Protein AF-0000000078875879 (afdb_homodimer)

Nearest PDB structures (foldseek):
  3oja-assembly1_A  TM=4.633E-01  e=6.501E-01  Anopheles gambiae
  6u2u-assembly1_B  TM=8.564E-01  e=2.492E-02  Mus musculus
  3oja-assembly1_A  TM=4.634E-01  e=7.051E-01  Anopheles gambiae

Foldseek 3Di:
DVVVVVVVVVVVVVVVVVVVVVVVLVVLVVVFDDDDPPDDDDPVRSVVRSVVRVVVVVVVVVVVVVD/DVVVVVVVVVVVVVVVVVVVVVVVLVVLVVVFPDPDPPDDADPVRSVVRSVVRVVVVVVVVVVVVVD

Sequence (134 aa):
KKEHVSVLRRNERERNRVKLVSDGFAALRKHIPTTPVNKKLSKVETLRTAIEYIKHLQRILNDSNRVKKEHVSVLRRNERERNRVKLVSDGFAALRKHIPTTPVNKKLSKVETLRTAIEYIKHLQRILNDSNRV

pLDDT: mean 89.01, std 12.53, range [49.62, 98.19]

Secondary structure (DSSP, 8-state):
-HHHHHHHHHHHHHHHHHHHHHHHHHHHHTTS----TT-PPPHHHHHHHHHHHHHHHHHHHHHHHH-/-HHHHHHHHHHHHHHHHHHHHHHHHHHHHTTS----TT-PPPHHHHHHHHHHHHHHHHHHHHHHHH-

Solvent-accessible surface area (backbone atoms only — not comparable to full-atom values): 7690 Å² total; per-residue (Å²): 111,71,65,53,52,53,49,52,50,52,52,49,51,52,52,52,54,52,50,49,40,52,51,36,51,58,56,40,56,74,74,39,95,67,73,66,96,86,55,83,72,46,75,52,52,44,40,51,49,45,43,52,49,49,52,50,52,51,48,54,52,56,55,55,66,72,98,114,71,65,53,52,52,50,53,52,51,50,49,51,52,52,49,54,51,49,50,40,52,52,35,51,57,56,42,56,73,74,38,94,65,72,67,94,82,56,83,72,47,75,50,52,44,40,51,49,45,44,52,48,50,52,51,52,51,49,55,52,55,57,55,65,73,97

Organism: Nematostella vectensis (NCBI:txid45351)

Structure (mmCIF, N/CA/C/O backbone):
data_AF-0000000078875879-model_v1
#
loop_
_entity.id
_entity.type
_entity.pdbx_description
1 polymer 'BHLH domain-containing protein'
#
loop_
_atom_site.group_PDB
_atom_site.id
_atom_site.type_symbol
_atom_site.label_atom_id
_atom_site.label_alt_id
_atom_site.label_comp_id
_atom_site.label_asym_id
_atom_site.label_entity_id
_atom_site.label_seq_id
_atom_site.pdbx_PDB_ins_code
_atom_site.Cartn_x
_atom_site.Cartn_y
_atom_site.Cartn_z
_atom_site.occupancy
_atom_site.B_iso_or_equiv
_atom_site.auth_seq_id
_atom_site.auth_comp_id
_at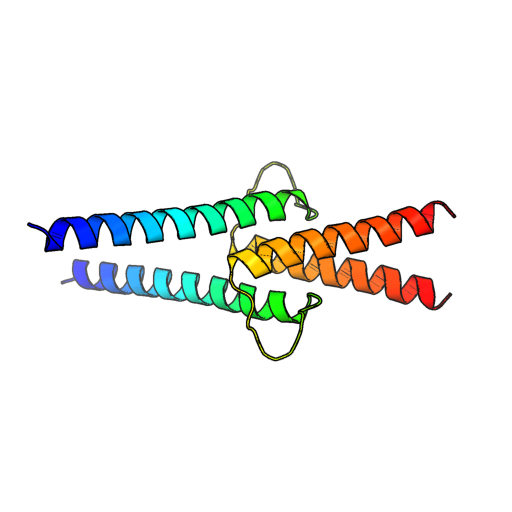om_site.auth_asym_id
_atom_site.auth_atom_id
_atom_site.pdbx_PDB_model_num
ATOM 1 N N . LYS A 1 1 ? 17.156 28.266 17.812 1 64.69 1 LYS A N 1
ATOM 2 C CA . LYS A 1 1 ? 17.562 27.953 16.453 1 64.69 1 LYS A CA 1
ATOM 3 C C . LYS A 1 1 ? 17.719 26.453 16.25 1 64.69 1 LYS A C 1
ATOM 5 O O . LYS A 1 1 ? 17.359 25.922 15.188 1 64.69 1 LYS A O 1
ATOM 10 N N . LYS A 1 2 ? 18.375 25.688 17.141 1 76.25 2 LYS A N 1
ATOM 11 C CA . LYS A 1 2 ? 18.625 24.25 17.094 1 76.25 2 LYS A CA 1
ATOM 12 C C . LYS A 1 2 ? 17.312 23.469 17 1 76.25 2 LYS A C 1
ATOM 14 O O . LYS A 1 2 ? 17.234 22.469 16.281 1 76.25 2 LYS A O 1
ATOM 19 N N . GLU A 1 3 ? 16.312 24.125 17.531 1 79.25 3 GLU A N 1
ATOM 20 C CA . GLU A 1 3 ? 15.023 23.438 17.562 1 79.25 3 GLU A CA 1
ATOM 21 C C . GLU A 1 3 ? 14.383 23.375 16.188 1 79.25 3 GLU A C 1
ATOM 23 O O . GLU A 1 3 ? 13.805 22.359 15.797 1 79.25 3 GLU A O 1
ATOM 28 N N . HIS A 1 4 ? 14.797 24.391 15.578 1 84.69 4 HIS A N 1
ATOM 29 C CA . HIS A 1 4 ? 14.211 24.516 14.242 1 84.69 4 HIS A CA 1
ATOM 30 C C . HIS A 1 4 ? 14.836 23.516 13.273 1 84.69 4 HIS A C 1
ATOM 32 O O . HIS A 1 4 ? 14.133 22.875 12.492 1 84.69 4 HIS A O 1
ATOM 38 N N . VAL A 1 5 ? 16.047 23.359 13.445 1 89.56 5 VAL A N 1
ATOM 39 C CA . VAL A 1 5 ? 16.766 22.469 12.555 1 89.56 5 VAL A CA 1
ATOM 40 C C . VAL A 1 5 ? 16.312 21.031 12.789 1 89.56 5 VAL A C 1
ATOM 42 O O . VAL A 1 5 ? 16.172 20.25 11.836 1 89.56 5 VAL A O 1
ATOM 45 N N . SER A 1 6 ? 16.094 20.766 13.969 1 92.12 6 SER A N 1
ATOM 46 C CA . SER A 1 6 ? 15.641 19.422 14.32 1 92.12 6 SER A CA 1
ATOM 47 C C . SER A 1 6 ? 14.273 19.109 13.711 1 92.12 6 SER A C 1
ATOM 49 O O . SER A 1 6 ? 14.055 18.016 13.188 1 92.12 6 SER A O 1
ATOM 51 N N . VAL A 1 7 ? 13.453 20.156 13.734 1 96.12 7 VAL A N 1
ATOM 52 C CA . VAL A 1 7 ? 12.117 20.016 13.18 1 96.12 7 VAL A CA 1
ATOM 53 C C . VAL A 1 7 ? 12.203 19.828 11.664 1 96.12 7 VAL A C 1
ATOM 55 O O . VAL A 1 7 ? 11.523 18.984 11.094 1 96.12 7 VAL A O 1
ATOM 58 N N . LEU A 1 8 ? 13 20.578 10.992 1 94.56 8 LEU A N 1
ATOM 59 C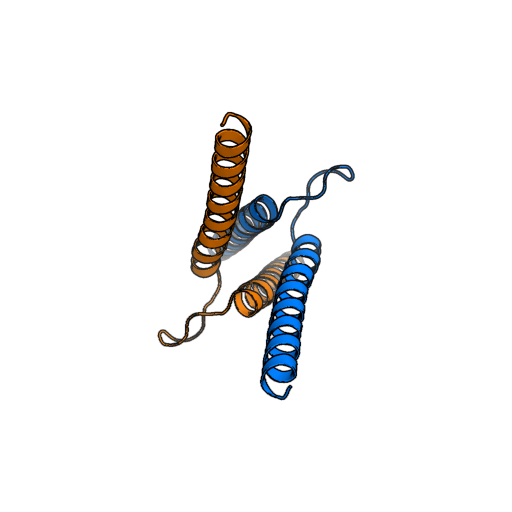 CA . LEU A 1 8 ? 13.188 20.5 9.547 1 94.56 8 LEU A CA 1
ATOM 60 C C . LEU A 1 8 ? 13.695 19.125 9.141 1 94.56 8 LEU A C 1
ATOM 62 O O . LEU A 1 8 ? 13.258 18.562 8.133 1 94.56 8 LEU A O 1
ATOM 66 N N . ARG A 1 9 ? 14.594 18.688 9.906 1 96.31 9 ARG A N 1
ATOM 67 C CA . ARG A 1 9 ? 15.156 17.375 9.617 1 96.31 9 ARG A CA 1
ATOM 68 C C . ARG A 1 9 ? 14.109 16.281 9.789 1 96.31 9 ARG A C 1
ATOM 70 O O . ARG A 1 9 ? 14.055 15.328 9 1 96.31 9 ARG A O 1
ATOM 77 N N . ARG A 1 10 ? 13.336 16.344 10.859 1 97.12 10 ARG A N 1
ATOM 78 C CA . ARG A 1 10 ? 12.266 15.375 11.102 1 97.12 10 ARG A CA 1
ATOM 79 C C . ARG A 1 10 ? 11.25 15.398 9.961 1 97.12 10 ARG A C 1
ATOM 81 O O . ARG A 1 10 ? 10.836 14.344 9.477 1 97.12 10 ARG A O 1
ATOM 88 N N . ASN A 1 11 ? 10.922 16.547 9.586 1 96.56 11 ASN A N 1
ATOM 89 C CA . ASN A 1 11 ? 9.969 16.703 8.492 1 96.56 11 ASN A CA 1
ATOM 90 C C . ASN A 1 11 ? 10.508 16.125 7.191 1 96.56 11 ASN A C 1
ATOM 92 O O . ASN A 1 11 ? 9.758 15.508 6.426 1 96.56 11 ASN A O 1
ATOM 96 N N . GLU A 1 12 ? 11.719 16.391 6.965 1 97.31 12 GLU A N 1
ATOM 97 C CA . GLU A 1 12 ? 12.359 15.844 5.773 1 97.31 12 GLU A CA 1
ATOM 98 C C . GLU A 1 12 ? 12.359 14.32 5.801 1 97.31 12 GLU A C 1
ATOM 100 O O . GLU A 1 12 ? 12.102 13.672 4.781 1 97.31 12 GLU A O 1
ATOM 105 N N . ARG A 1 13 ? 12.648 13.734 6.938 1 97.19 13 ARG A N 1
ATOM 106 C CA . ARG A 1 13 ? 12.617 12.281 7.086 1 97.19 13 ARG A CA 1
ATOM 107 C C . ARG A 1 13 ? 11.234 11.727 6.789 1 97.19 13 ARG A C 1
ATOM 109 O O . ARG A 1 13 ? 11.102 10.711 6.105 1 97.19 13 ARG A O 1
ATOM 116 N N . GLU A 1 14 ? 10.242 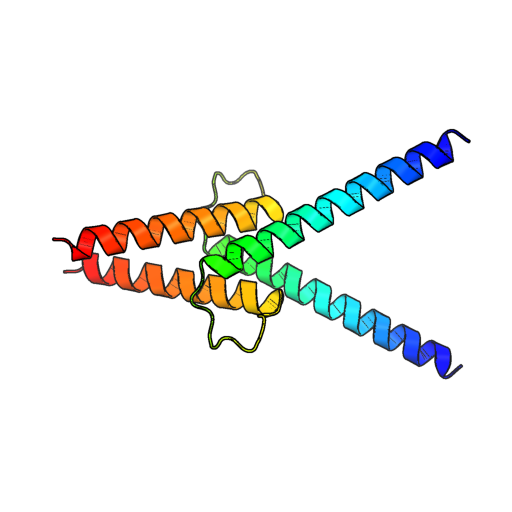12.422 7.305 1 96.75 14 GLU A N 1
ATOM 117 C CA . GLU A 1 14 ? 8.867 11.984 7.074 1 96.75 14 GLU A CA 1
ATOM 118 C C . GLU A 1 14 ? 8.5 12.094 5.598 1 96.75 14 GLU A C 1
ATOM 120 O O . GLU A 1 14 ? 7.828 11.211 5.051 1 96.75 14 GLU A O 1
ATOM 125 N N . ARG A 1 15 ? 8.992 13.133 5.02 1 97.44 15 ARG A N 1
ATOM 126 C CA . ARG A 1 15 ? 8.734 13.312 3.592 1 97.44 15 ARG A CA 1
ATOM 127 C C . ARG A 1 15 ? 9.375 12.195 2.779 1 97.44 15 ARG A C 1
ATOM 129 O O . ARG A 1 15 ? 8.781 11.688 1.826 1 97.44 15 ARG A O 1
ATOM 136 N N . ASN A 1 16 ? 10.555 11.844 3.154 1 97.56 16 ASN A N 1
ATOM 137 C CA . ASN A 1 16 ? 11.25 10.75 2.488 1 97.56 16 ASN A CA 1
ATOM 138 C C . ASN A 1 16 ? 10.531 9.422 2.705 1 97.56 16 ASN A C 1
ATOM 140 O O . ASN A 1 16 ? 10.453 8.594 1.793 1 97.56 16 ASN A O 1
ATOM 144 N N . ARG A 1 17 ? 10.07 9.117 3.85 1 97.62 17 ARG A N 1
ATOM 145 C CA . ARG A 1 17 ? 9.359 7.887 4.164 1 97.62 17 ARG A CA 1
ATOM 146 C C . ARG A 1 17 ? 8.086 7.762 3.334 1 97.62 17 ARG A C 1
ATOM 148 O O . ARG A 1 17 ? 7.777 6.688 2.816 1 97.62 17 ARG A O 1
ATOM 155 N N . VAL A 1 18 ? 7.43 8.891 3.191 1 97.31 18 VAL A N 1
ATOM 156 C CA . VAL A 1 18 ? 6.199 8.898 2.412 1 97.31 18 VAL A CA 1
ATOM 157 C C . VAL A 1 18 ? 6.512 8.609 0.946 1 97.31 18 VAL A C 1
ATOM 159 O O . VAL A 1 18 ? 5.773 7.883 0.279 1 97.31 18 VAL A O 1
ATOM 162 N N . LYS A 1 19 ? 7.555 9.234 0.459 1 98.06 19 LYS A N 1
ATOM 163 C CA . LYS A 1 19 ? 7.988 8.992 -0.914 1 98.06 19 LYS A CA 1
ATOM 164 C C . LYS A 1 19 ? 8.305 7.52 -1.143 1 98.06 19 LYS A C 1
ATOM 166 O O . LYS A 1 19 ? 7.988 6.969 -2.199 1 98.06 19 LYS A O 1
ATOM 171 N N . LEU A 1 20 ? 8.922 6.898 -0.183 1 98.12 20 LEU A N 1
ATOM 172 C CA . LEU A 1 20 ? 9.266 5.484 -0.286 1 98.12 20 LEU A CA 1
ATOM 173 C C . LEU A 1 20 ? 8.008 4.629 -0.423 1 98.12 20 LEU A C 1
ATOM 175 O O . LEU A 1 20 ? 7.98 3.688 -1.219 1 98.12 20 LEU A O 1
ATOM 179 N N . VAL A 1 21 ? 7.02 4.926 0.311 1 98 21 VAL A N 1
ATOM 180 C CA . VAL A 1 21 ? 5.754 4.203 0.229 1 98 21 VAL A CA 1
ATOM 181 C C . VAL A 1 21 ? 5.129 4.418 -1.146 1 98 21 VAL A C 1
ATOM 183 O O . VAL A 1 21 ? 4.629 3.473 -1.761 1 98 21 VAL A O 1
ATOM 186 N N . SER A 1 22 ? 5.164 5.672 -1.556 1 97.31 22 SER A N 1
ATOM 187 C CA . SER A 1 22 ? 4.641 5.996 -2.879 1 97.31 22 SER A CA 1
ATOM 188 C C . SER A 1 22 ? 5.355 5.203 -3.967 1 97.31 22 SER A C 1
ATOM 190 O O . SER A 1 22 ? 4.719 4.703 -4.895 1 97.31 22 SER A O 1
ATOM 192 N N . ASP A 1 23 ? 6.637 5.16 -3.881 1 97.94 23 ASP A N 1
ATOM 193 C CA . ASP A 1 23 ? 7.422 4.379 -4.832 1 97.94 23 ASP A CA 1
ATOM 194 C C . ASP A 1 23 ? 7.043 2.902 -4.773 1 97.94 23 ASP A C 1
ATOM 196 O O . ASP A 1 23 ? 7.051 2.211 -5.793 1 97.94 23 ASP A O 1
ATOM 200 N N . GLY A 1 24 ? 6.777 2.455 -3.562 1 97.88 24 GLY A N 1
ATOM 201 C CA . GLY A 1 24 ? 6.336 1.079 -3.395 1 97.88 24 GLY A CA 1
ATOM 202 C C . GLY A 1 24 ? 5.027 0.782 -4.105 1 97.88 24 GLY A C 1
ATOM 203 O O . GLY A 1 24 ? 4.887 -0.263 -4.746 1 97.88 24 GLY A O 1
ATOM 204 N N . PHE A 1 25 ? 4.125 1.655 -4.074 1 97.06 25 PHE A N 1
ATOM 205 C CA . PHE A 1 25 ? 2.863 1.5 -4.789 1 97.06 25 PHE A CA 1
ATOM 206 C C . PHE A 1 25 ? 3.096 1.458 -6.293 1 97.06 25 PHE A C 1
ATOM 208 O O . PHE A 1 25 ? 2.488 0.651 -7 1 97.06 25 PHE A O 1
ATOM 215 N N . ALA A 1 26 ? 3.918 2.41 -6.75 1 95.44 26 ALA A N 1
ATOM 216 C CA . ALA A 1 26 ? 4.219 2.449 -8.18 1 95.44 26 ALA A CA 1
ATOM 217 C C . ALA A 1 26 ? 4.828 1.13 -8.648 1 95.44 26 ALA A C 1
ATOM 219 O O . ALA A 1 26 ? 4.484 0.628 -9.719 1 95.44 26 ALA A O 1
ATOM 220 N N . ALA A 1 27 ? 5.723 0.624 -7.875 1 96.38 27 ALA A N 1
ATOM 221 C CA . ALA A 1 27 ? 6.355 -0.65 -8.211 1 96.38 27 ALA A CA 1
ATOM 222 C C . ALA A 1 27 ? 5.336 -1.787 -8.195 1 96.38 27 ALA A C 1
ATOM 224 O O . ALA A 1 27 ? 5.332 -2.637 -9.086 1 96.38 27 ALA A O 1
ATOM 225 N N . LEU A 1 28 ? 4.5 -1.809 -7.215 1 96.19 28 L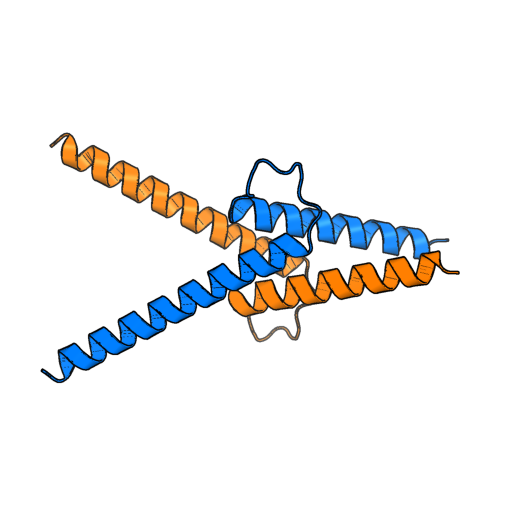EU A N 1
ATOM 226 C CA . LEU A 1 28 ? 3.494 -2.855 -7.086 1 96.19 28 LEU A CA 1
ATOM 227 C C . LEU A 1 28 ? 2.549 -2.852 -8.281 1 96.19 28 LEU A C 1
ATOM 229 O O . LEU A 1 28 ? 2.178 -3.912 -8.789 1 96.19 28 LEU A O 1
ATOM 233 N N . ARG A 1 29 ? 2.203 -1.675 -8.719 1 94.62 29 ARG A N 1
ATOM 234 C CA . ARG A 1 29 ? 1.276 -1.534 -9.836 1 94.62 29 ARG A CA 1
ATOM 235 C C . ARG A 1 29 ? 1.852 -2.154 -11.102 1 94.62 29 ARG A C 1
ATOM 237 O O . ARG A 1 29 ? 1.104 -2.561 -12 1 94.62 29 ARG A O 1
ATOM 244 N N . LYS A 1 30 ? 3.088 -2.287 -11.188 1 93.38 30 LYS A N 1
ATOM 245 C CA . LYS A 1 30 ? 3.732 -2.869 -12.367 1 93.38 30 LYS A CA 1
ATOM 246 C C . LYS A 1 30 ? 3.613 -4.391 -12.359 1 93.38 30 LYS A C 1
ATOM 248 O O . LYS A 1 30 ? 3.834 -5.039 -13.383 1 93.38 30 LYS A O 1
ATOM 253 N N . HIS A 1 31 ? 3.227 -4.938 -11.258 1 94.12 31 HIS A N 1
ATOM 254 C CA . HIS A 1 31 ? 3.236 -6.391 -11.133 1 94.12 31 HIS A CA 1
ATOM 255 C C . HIS A 1 31 ? 1.819 -6.945 -11.039 1 94.12 31 HIS A C 1
ATOM 257 O O . HIS A 1 31 ? 1.632 -8.156 -10.867 1 94.12 31 HIS A O 1
ATOM 263 N N . ILE A 1 32 ? 0.859 -6.16 -11.031 1 92.81 32 ILE A N 1
ATOM 264 C CA . ILE A 1 32 ? -0.515 -6.648 -10.984 1 92.81 32 ILE A CA 1
ATOM 265 C C . ILE A 1 32 ? -1.217 -6.348 -12.305 1 92.81 32 ILE A C 1
ATOM 267 O O . ILE A 1 32 ? -0.886 -5.371 -12.984 1 92.81 32 ILE A O 1
ATOM 271 N N . PRO A 1 33 ? -2.213 -7.414 -12.547 1 83.56 33 PRO A N 1
ATOM 272 C CA . PRO A 1 33 ? -2.91 -7.188 -13.812 1 83.56 33 PRO A CA 1
ATOM 273 C C . PRO A 1 33 ? -3.799 -5.945 -13.789 1 83.56 33 PRO A C 1
ATOM 275 O O . PRO A 1 33 ? -4.551 -5.742 -12.828 1 83.56 33 PRO A O 1
ATOM 278 N N . THR A 1 34 ? -3.244 -4.891 -14.273 1 72 34 THR A N 1
ATOM 279 C CA . THR A 1 34 ? -4.023 -3.658 -14.234 1 72 34 THR A CA 1
ATOM 280 C C . THR A 1 34 ? -4.832 -3.488 -15.516 1 72 34 THR A C 1
ATOM 282 O O . THR A 1 34 ? -4.43 -3.965 -16.578 1 72 34 THR A O 1
ATOM 285 N N . THR A 1 35 ? -6.176 -3.207 -15.125 1 59.12 35 THR A N 1
ATOM 286 C CA . THR A 1 35 ? -7.109 -3 -16.219 1 59.12 35 THR A CA 1
ATOM 287 C C . THR A 1 35 ? -6.574 -1.95 -17.203 1 59.12 35 THR A C 1
ATOM 289 O O . THR A 1 35 ? -5.711 -1.148 -16.828 1 59.12 35 THR A O 1
ATOM 292 N N . PRO A 1 36 ? -7.359 -1.529 -18.125 1 57.16 36 PRO A N 1
ATOM 293 C CA . PRO A 1 36 ? -7.133 -0.689 -19.297 1 57.16 36 PRO A CA 1
ATOM 294 C C . PRO A 1 36 ? -6.398 0.609 -18.969 1 57.16 36 PRO A C 1
ATOM 296 O O . PRO A 1 36 ? -6.457 1.081 -17.828 1 57.16 36 PRO A O 1
ATOM 299 N N . VAL A 1 37 ? -5.57 1.06 -19.922 1 56.34 37 VAL A N 1
ATOM 300 C CA . VAL A 1 37 ? -4.629 2.137 -20.203 1 56.34 37 VAL A CA 1
ATOM 301 C C . VAL A 1 37 ? -5.07 3.412 -19.5 1 56.34 37 VAL A C 1
ATOM 303 O O . VAL A 1 37 ? -4.238 4.184 -19.016 1 56.34 37 VAL A O 1
ATOM 306 N N . ASN A 1 38 ? -6.434 3.529 -19.219 1 56.12 38 ASN A N 1
ATOM 307 C CA . ASN A 1 38 ? -6.816 4.926 -19.031 1 56.12 38 ASN A CA 1
ATOM 308 C C . ASN A 1 38 ? -7.059 5.254 -17.562 1 56.12 38 ASN A C 1
ATOM 310 O O . ASN A 1 38 ? -7.379 6.395 -17.219 1 56.12 38 ASN A O 1
ATOM 314 N N . LYS A 1 39 ? -6.855 4.254 -16.703 1 72.88 39 LYS A N 1
ATOM 315 C CA . LYS A 1 39 ? -7.168 4.691 -15.352 1 72.88 39 LYS A CA 1
ATOM 316 C C . LYS A 1 39 ? -6.172 4.125 -14.344 1 72.88 39 LYS A C 1
ATOM 318 O O . LYS A 1 39 ? -5.957 2.912 -14.289 1 72.88 39 LYS A O 1
ATOM 323 N N . LYS A 1 40 ? -5.41 5.129 -13.812 1 83.25 40 LYS A N 1
ATOM 324 C CA . LYS A 1 40 ? -4.477 4.77 -12.75 1 83.25 40 LYS A CA 1
ATOM 325 C C . LYS A 1 40 ? -5.215 4.246 -11.523 1 83.25 40 LYS A C 1
ATOM 327 O O . LYS A 1 40 ? -6.23 4.816 -11.109 1 83.25 40 LYS A O 1
ATOM 332 N N . LEU A 1 41 ? -4.766 3.145 -11.07 1 90.31 41 LEU A N 1
ATOM 333 C CA . LEU A 1 41 ? -5.363 2.605 -9.852 1 90.31 41 LEU A CA 1
ATOM 334 C C . LEU A 1 41 ? -5.047 3.492 -8.656 1 90.31 41 LEU A C 1
ATOM 336 O O . LEU A 1 41 ? -3.928 3.994 -8.523 1 90.31 41 LEU A O 1
ATOM 340 N N . SER A 1 42 ? -6.039 3.615 -7.859 1 93.69 42 SER A N 1
ATOM 341 C CA . SER A 1 42 ? -5.781 4.277 -6.586 1 93.69 42 SER A CA 1
ATOM 342 C C . SER A 1 42 ? -4.973 3.383 -5.648 1 93.69 42 SER A C 1
ATOM 344 O O . SER A 1 42 ? -4.754 2.205 -5.945 1 93.69 42 SER A O 1
ATOM 346 N N . LYS A 1 43 ? -4.539 4.07 -4.543 1 96.25 43 LYS A N 1
ATOM 347 C CA . LYS A 1 43 ? -3.758 3.311 -3.57 1 96.25 43 LYS A CA 1
ATOM 348 C C . LYS A 1 43 ? -4.582 2.168 -2.98 1 96.25 43 LYS A C 1
ATOM 350 O O . LYS A 1 43 ? -4.09 1.046 -2.846 1 96.25 43 LYS A O 1
ATOM 355 N N . VAL A 1 44 ? -5.781 2.459 -2.693 1 96.62 44 VAL A N 1
ATOM 356 C CA . VAL A 1 44 ? -6.664 1.439 -2.133 1 96.62 44 VAL A CA 1
ATOM 357 C C . VAL A 1 44 ? -6.914 0.346 -3.168 1 96.62 44 VAL A C 1
ATOM 359 O O . VAL A 1 44 ? -6.848 -0.844 -2.852 1 96.62 44 VAL A O 1
ATOM 362 N N . GLU A 1 45 ? -7.27 0.809 -4.355 1 94.5 45 GLU A N 1
ATOM 363 C CA . GLU A 1 45 ? -7.527 -0.153 -5.426 1 94.5 45 GLU A CA 1
ATOM 364 C C . GLU A 1 45 ? -6.301 -1.02 -5.695 1 94.5 45 GLU A C 1
ATOM 366 O O . GLU A 1 45 ? -6.426 -2.209 -5.996 1 94.5 45 GLU A O 1
ATOM 371 N N . THR A 1 46 ? -5.109 -0.396 -5.633 1 96.25 46 THR A N 1
ATOM 372 C CA . THR A 1 46 ? -3.873 -1.139 -5.848 1 96.25 46 THR A CA 1
ATOM 373 C C . THR A 1 46 ? -3.732 -2.264 -4.828 1 96.25 46 THR A C 1
ATOM 375 O O . THR A 1 46 ? -3.424 -3.4 -5.188 1 96.25 46 THR A O 1
ATOM 378 N N . LEU A 1 47 ? -4 -1.96 -3.645 1 97.44 47 LEU A N 1
ATOM 379 C CA . LEU A 1 47 ? -3.896 -2.947 -2.574 1 97.44 47 LEU A CA 1
ATOM 380 C C . LEU A 1 47 ? -4.926 -4.059 -2.758 1 97.44 47 LEU A C 1
ATOM 382 O O . LEU A 1 47 ? -4.602 -5.238 -2.619 1 97.44 47 LEU A O 1
ATOM 386 N N . ARG A 1 48 ? -6.117 -3.633 -3.062 1 96.06 48 ARG A N 1
ATOM 387 C CA . ARG A 1 48 ? -7.188 -4.602 -3.279 1 96.06 48 ARG A CA 1
ATOM 388 C C . ARG A 1 48 ? -6.871 -5.516 -4.457 1 96.06 48 ARG A C 1
ATOM 390 O O . ARG A 1 48 ? -7.039 -6.734 -4.371 1 96.06 48 ARG A O 1
ATOM 397 N N . THR A 1 49 ? -6.426 -4.883 -5.531 1 95.25 49 THR A N 1
ATOM 398 C CA . THR A 1 49 ? -6.09 -5.652 -6.723 1 95.25 49 THR A CA 1
ATOM 399 C C . THR A 1 49 ? -4.945 -6.621 -6.438 1 95.25 49 THR A C 1
ATOM 401 O O . THR A 1 49 ? -4.949 -7.758 -6.914 1 95.25 49 THR A O 1
ATOM 404 N N . ALA A 1 50 ? -3.975 -6.141 -5.691 1 97.19 50 ALA A N 1
ATOM 405 C CA . ALA A 1 50 ? -2.85 -7 -5.332 1 97.19 50 ALA A CA 1
ATOM 406 C C . ALA A 1 50 ? -3.322 -8.227 -4.555 1 97.19 50 ALA A C 1
ATOM 408 O O . ALA A 1 50 ? -2.885 -9.344 -4.828 1 97.19 50 ALA A O 1
ATOM 409 N N . ILE A 1 51 ? -4.18 -7.977 -3.631 1 97.44 51 ILE A N 1
ATOM 410 C CA . ILE A 1 51 ? -4.699 -9.062 -2.807 1 97.44 51 ILE A CA 1
ATOM 411 C C . ILE A 1 51 ? -5.441 -10.07 -3.684 1 97.44 51 ILE A C 1
ATOM 413 O O . ILE A 1 51 ? -5.219 -11.273 -3.578 1 97.44 51 ILE A O 1
ATOM 417 N N . GLU A 1 52 ? -6.262 -9.547 -4.527 1 96.75 52 GLU A N 1
ATOM 418 C CA . GLU A 1 52 ? -7.031 -10.414 -5.418 1 96.75 52 GLU A CA 1
ATOM 419 C C . GLU A 1 52 ? -6.113 -11.195 -6.348 1 96.75 52 GLU A C 1
ATOM 421 O O . GLU A 1 52 ? -6.352 -12.375 -6.613 1 96.75 52 GLU A O 1
ATOM 426 N N . TYR A 1 53 ? -5.188 -10.508 -6.809 1 96.69 53 TYR A N 1
ATOM 427 C CA . TYR A 1 53 ? -4.238 -11.141 -7.715 1 96.69 53 TYR A CA 1
ATOM 428 C C . TYR A 1 53 ? -3.469 -12.25 -7.012 1 96.69 53 TYR A C 1
ATOM 430 O O . TYR A 1 53 ? -3.281 -13.336 -7.57 1 96.69 53 TYR A O 1
ATOM 438 N N . ILE A 1 54 ? -3.014 -12 -5.832 1 96.69 54 ILE A N 1
ATOM 439 C CA . ILE A 1 54 ? -2.289 -12.992 -5.047 1 96.69 54 ILE A CA 1
ATOM 440 C C . ILE A 1 54 ? -3.18 -14.203 -4.797 1 96.69 54 ILE A C 1
ATOM 442 O O . ILE A 1 54 ? -2.746 -15.344 -4.965 1 96.69 54 ILE A O 1
ATOM 446 N N . LYS A 1 55 ? -4.43 -13.945 -4.406 1 96.12 55 LYS A N 1
ATOM 447 C CA . LYS A 1 55 ? -5.379 -15.031 -4.18 1 96.12 55 LYS A CA 1
ATOM 448 C C . LYS A 1 55 ? -5.559 -15.875 -5.438 1 96.12 55 LYS A C 1
ATOM 450 O O . LYS A 1 55 ? -5.633 -17.109 -5.363 1 96.12 55 LYS A O 1
ATOM 455 N N . HIS A 1 56 ? -5.633 -15.172 -6.52 1 94.88 56 HIS A N 1
ATOM 456 C CA . HIS A 1 56 ? -5.797 -15.844 -7.801 1 94.88 56 HIS A CA 1
ATOM 457 C C . HIS A 1 56 ? -4.605 -16.75 -8.109 1 94.88 56 HIS A C 1
ATOM 459 O O . HIS A 1 56 ? -4.777 -17.906 -8.492 1 94.88 56 HIS A O 1
ATOM 465 N N . LEU A 1 57 ? -3.418 -16.172 -7.938 1 93.81 57 LEU A N 1
ATOM 466 C CA . LEU A 1 57 ? -2.207 -16.938 -8.203 1 93.81 57 LEU A CA 1
ATOM 467 C C . LEU A 1 57 ? -2.125 -18.156 -7.293 1 93.81 57 LEU A C 1
ATOM 469 O O . LEU A 1 57 ? -1.732 -19.25 -7.73 1 93.81 57 LEU A O 1
ATOM 473 N N . GLN A 1 58 ? -2.484 -17.984 -6.004 1 93.25 58 GLN A N 1
ATOM 474 C CA . GLN A 1 58 ? -2.475 -19.078 -5.039 1 93.25 58 GLN A CA 1
ATOM 475 C C . GLN A 1 58 ? -3.463 -20.172 -5.434 1 93.25 58 GLN A C 1
ATOM 477 O O . GLN A 1 58 ? -3.168 -21.359 -5.297 1 93.25 58 GLN A O 1
ATOM 482 N N . ARG A 1 59 ? -4.574 -19.797 -5.945 1 93.81 59 ARG A N 1
ATOM 483 C CA . ARG A 1 59 ? -5.602 -20.75 -6.359 1 93.81 59 ARG A CA 1
ATOM 484 C C . ARG A 1 59 ? -5.121 -21.594 -7.531 1 93.81 59 ARG A C 1
ATOM 486 O O . ARG A 1 59 ? -5.297 -22.812 -7.531 1 93.81 59 ARG A O 1
ATOM 493 N N . ILE A 1 60 ? -4.527 -20.984 -8.484 1 91 60 ILE A N 1
ATOM 494 C CA . ILE A 1 60 ? -4.02 -21.672 -9.656 1 91 60 ILE A CA 1
ATOM 495 C C . ILE A 1 60 ? -2.963 -22.688 -9.234 1 91 60 ILE A C 1
ATOM 497 O O . ILE A 1 60 ? -2.941 -23.828 -9.734 1 91 60 ILE A O 1
ATOM 501 N N . LEU A 1 61 ? -2.139 -22.328 -8.359 1 88.38 61 LEU A N 1
ATOM 502 C CA . LEU A 1 61 ? -1.051 -23.188 -7.914 1 88.38 61 LEU A CA 1
ATOM 503 C C . LEU A 1 61 ? -1.587 -24.359 -7.113 1 88.38 61 LEU A C 1
ATOM 505 O O . LEU A 1 61 ? -1.072 -25.484 -7.223 1 88.38 61 LEU A O 1
ATOM 509 N N . ASN A 1 62 ? -2.543 -24.109 -6.25 1 88.88 62 ASN A N 1
ATOM 510 C CA . ASN A 1 62 ? -3.125 -25.172 -5.438 1 88.88 62 ASN A CA 1
ATOM 511 C C . ASN A 1 62 ? -3.902 -26.172 -6.297 1 88.88 62 ASN A C 1
ATOM 513 O O . ASN A 1 62 ? -3.928 -27.359 -6 1 88.88 62 ASN A O 1
ATOM 517 N N . ASP A 1 63 ? -4.492 -25.672 -7.344 1 84.69 63 ASP A N 1
ATOM 518 C CA . ASP A 1 63 ? -5.219 -26.547 -8.266 1 84.69 63 ASP A CA 1
ATOM 519 C C . ASP A 1 63 ? -4.258 -27.391 -9.102 1 84.69 63 ASP A C 1
ATOM 521 O O . ASP A 1 63 ? -4.566 -28.531 -9.4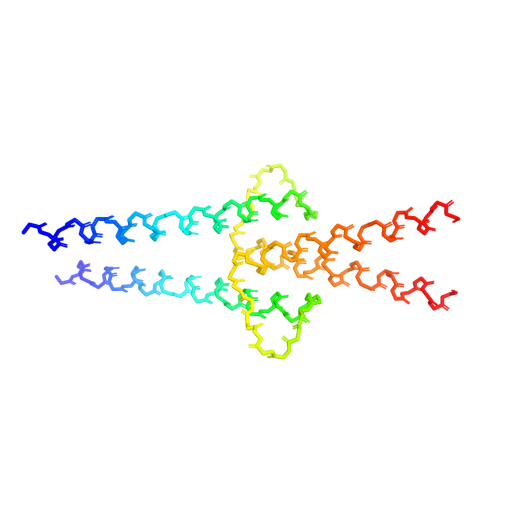53 1 84.69 63 ASP A O 1
ATOM 525 N N . SER A 1 64 ? -3.164 -26.844 -9.414 1 76.62 64 SER A N 1
ATOM 526 C CA . SER A 1 64 ? -2.168 -27.578 -10.195 1 76.62 64 SER A CA 1
ATOM 527 C C . SER A 1 64 ? -1.51 -28.672 -9.375 1 76.62 64 SER A C 1
ATOM 529 O O . SER A 1 64 ? -1.067 -29.688 -9.922 1 76.62 64 SER A O 1
ATOM 531 N N . ASN A 1 65 ? -1.4 -28.453 -8.148 1 68.62 65 ASN A N 1
ATOM 532 C CA . ASN A 1 65 ? -0.797 -29.469 -7.289 1 68.62 65 ASN A CA 1
ATOM 533 C C . ASN A 1 65 ? -1.76 -30.625 -7.02 1 68.62 65 ASN A C 1
ATOM 535 O O . ASN A 1 65 ? -1.34 -31.703 -6.602 1 68.62 65 ASN A O 1
ATOM 539 N N . ARG A 1 66 ? -2.939 -30.406 -7.141 1 70.06 66 ARG A N 1
ATOM 540 C CA . ARG A 1 66 ? -3.926 -31.453 -6.934 1 70.06 66 ARG A CA 1
ATOM 541 C C . ARG A 1 66 ? -3.977 -32.406 -8.133 1 70.06 66 ARG A C 1
ATOM 543 O O . ARG A 1 66 ? -4.391 -33.562 -8.008 1 70.06 66 ARG A O 1
ATOM 550 N N . VAL A 1 67 ? -3.43 -31.922 -9.188 1 50.41 67 VAL A N 1
ATOM 551 C CA . VAL A 1 67 ? -3.4 -32.906 -10.266 1 50.41 67 VAL A CA 1
ATOM 552 C C . VAL A 1 67 ? -2.061 -33.656 -10.25 1 50.41 67 VAL A C 1
ATOM 554 O O . VAL A 1 67 ? -1.014 -33.031 -10.023 1 50.41 67 VAL A O 1
ATOM 557 N N . LYS B 1 1 ? -18.906 30.5 9.719 1 64.12 1 LYS B N 1
ATOM 558 C CA . LYS B 1 1 ? -19.266 29.234 10.352 1 64.12 1 LYS B CA 1
ATOM 559 C C . LYS B 1 1 ? -19.312 28.109 9.336 1 64.12 1 LYS B C 1
ATOM 561 O O . LYS B 1 1 ? -18.906 26.984 9.625 1 64.12 1 LYS B O 1
ATOM 566 N N . LYS B 1 2 ? -19.969 28.25 8.156 1 76.12 2 LYS B N 1
ATOM 567 C CA . LYS B 1 2 ? -20.109 27.266 7.09 1 76.12 2 LYS B CA 1
ATOM 568 C C . LYS B 1 2 ? -18.75 26.781 6.602 1 76.12 2 LYS B C 1
ATOM 570 O O . LYS B 1 2 ? -18.594 25.594 6.301 1 76.12 2 LYS B O 1
ATOM 575 N N . GLU B 1 3 ? -17.812 27.688 6.801 1 78.38 3 GLU B N 1
ATOM 576 C CA . GLU B 1 3 ? -16.484 27.359 6.297 1 78.38 3 GLU B CA 1
ATOM 577 C C . GLU B 1 3 ? -15.805 26.312 7.168 1 78.38 3 GLU B C 1
ATOM 579 O O . GLU B 1 3 ? -15.156 25.406 6.656 1 78.38 3 GLU B O 1
ATOM 584 N N . HIS B 1 4 ? -16.281 26.484 8.312 1 85.06 4 HIS B N 1
ATOM 585 C CA . HIS B 1 4 ? -15.672 25.578 9.289 1 85.06 4 HIS B CA 1
ATOM 586 C C . HIS B 1 4 ? -16.203 24.156 9.133 1 85.06 4 HIS B C 1
ATOM 588 O O . HIS B 1 4 ? -15.422 23.203 9.172 1 85.06 4 HIS B O 1
ATOM 594 N N . VAL B 1 5 ? -17.391 24.094 8.867 1 89.5 5 VAL B N 1
ATOM 595 C CA . VAL B 1 5 ? -18.031 22.781 8.727 1 89.5 5 VAL B CA 1
ATOM 596 C C . VAL B 1 5 ? -17.484 22.078 7.488 1 89.5 5 VAL B C 1
ATOM 598 O O . VAL B 1 5 ? -17.266 20.859 7.512 1 89.5 5 VAL B O 1
ATOM 601 N N . SER B 1 6 ? -17.297 22.828 6.531 1 92.12 6 SER B N 1
ATOM 602 C CA . SER B 1 6 ? -16.766 22.266 5.293 1 92.12 6 SER B CA 1
ATOM 603 C C . SER B 1 6 ? -15.367 21.703 5.496 1 92.12 6 SER B C 1
ATOM 605 O O . SER B 1 6 ? -15.055 20.625 5.004 1 92.12 6 SER B O 1
ATOM 607 N N . VAL B 1 7 ? -14.617 22.453 6.312 1 96.12 7 VAL B N 1
ATOM 608 C CA . VAL B 1 7 ? -13.25 22.016 6.602 1 96.12 7 VAL B CA 1
ATOM 609 C C . VAL B 1 7 ? -13.281 20.734 7.434 1 96.12 7 VAL B C 1
ATOM 611 O O . VAL B 1 7 ? -12.531 19.797 7.168 1 96.12 7 VAL B O 1
ATOM 614 N N . LEU B 1 8 ? -14.109 20.641 8.398 1 94.62 8 LEU B N 1
ATOM 615 C CA . LEU B 1 8 ? -14.25 19.469 9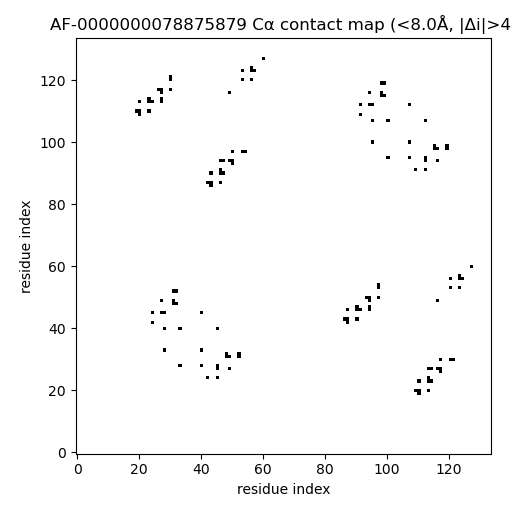.266 1 94.62 8 LEU B CA 1
ATOM 616 C C . LEU B 1 8 ? -14.648 18.25 8.453 1 94.62 8 LEU B C 1
ATOM 618 O O . LEU B 1 8 ? -14.148 17.141 8.688 1 94.62 8 LEU B O 1
ATOM 622 N N . ARG B 1 9 ? -15.547 18.469 7.613 1 96.38 9 ARG B N 1
ATOM 623 C CA . ARG B 1 9 ? -16.016 17.375 6.77 1 96.38 9 ARG B CA 1
ATOM 624 C C . ARG B 1 9 ? -14.891 16.875 5.855 1 96.38 9 ARG B C 1
ATOM 626 O O . ARG B 1 9 ? -14.75 15.68 5.641 1 96.38 9 ARG B O 1
ATOM 633 N N . ARG B 1 10 ? -14.164 17.797 5.242 1 97.12 10 ARG B N 1
ATOM 634 C CA . ARG B 1 10 ? -13.031 17.438 4.387 1 97.12 10 ARG B CA 1
ATOM 635 C C . ARG B 1 10 ? -11.984 16.641 5.164 1 97.12 10 ARG B C 1
ATOM 637 O O . ARG B 1 10 ? -11.484 15.633 4.68 1 97.12 10 ARG B O 1
ATOM 644 N N . ASN B 1 11 ? -11.719 17.125 6.293 1 96.62 11 ASN B N 1
ATOM 645 C CA . ASN B 1 11 ? -10.75 16.469 7.152 1 96.62 11 ASN B CA 1
ATOM 646 C C . ASN B 1 11 ? -11.203 15.055 7.52 1 96.62 11 ASN B C 1
ATOM 648 O O . ASN B 1 11 ? -10.391 14.133 7.574 1 96.62 11 ASN B O 1
ATOM 652 N N . GLU B 1 12 ? -12.43 14.969 7.84 1 97.31 12 GLU B N 1
ATOM 653 C CA . GLU B 1 12 ? -12.992 13.664 8.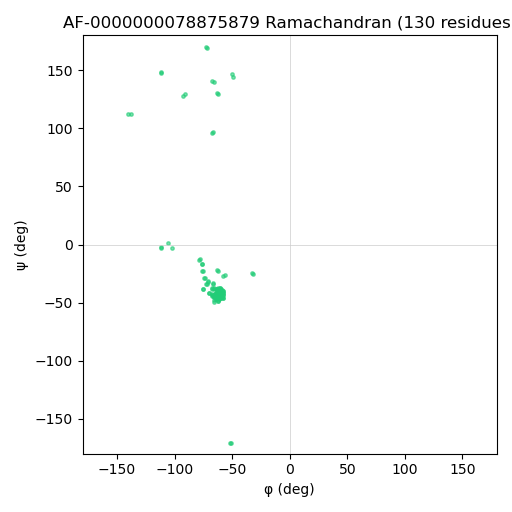164 1 97.31 12 GLU B CA 1
ATOM 654 C C . GLU B 1 12 ? -12.891 12.703 6.98 1 97.31 12 GLU B C 1
ATOM 656 O O . GLU B 1 12 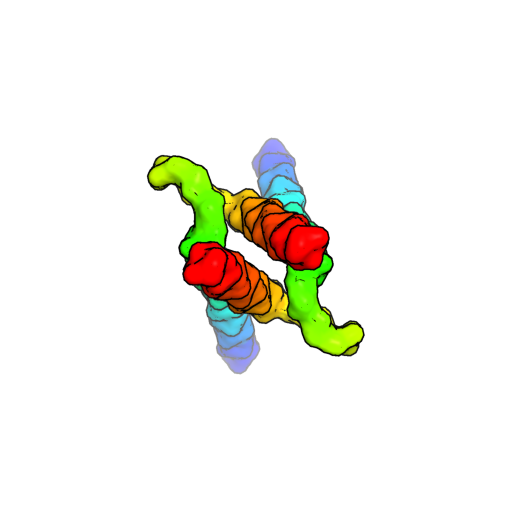? -12.562 11.531 7.152 1 97.31 12 GLU B O 1
ATOM 661 N N . ARG B 1 13 ? -13.18 13.18 5.793 1 97.25 13 ARG B N 1
ATOM 662 C CA . ARG B 1 13 ? -13.062 12.367 4.59 1 97.25 13 ARG B CA 1
ATOM 663 C C . ARG B 1 13 ? -11.633 11.883 4.395 1 97.25 13 ARG B C 1
ATOM 665 O O . ARG B 1 13 ? -11.406 10.719 4.062 1 97.25 13 ARG B O 1
ATOM 672 N N . GLU B 1 14 ? -10.711 12.789 4.629 1 96.69 14 GLU B N 1
ATOM 673 C CA . GLU B 1 14 ? -9.305 12.422 4.484 1 96.69 14 GLU B CA 1
ATOM 674 C C . GLU B 1 14 ? -8.891 11.391 5.531 1 96.69 14 GLU B C 1
ATOM 676 O O . GLU B 1 14 ? -8.141 10.461 5.23 1 96.69 14 GLU B O 1
ATOM 681 N N . ARG B 1 15 ? -9.438 11.578 6.684 1 97.44 15 ARG B N 1
ATOM 682 C CA . ARG B 1 15 ? -9.148 10.617 7.746 1 97.44 15 ARG B CA 1
ATOM 683 C C . ARG B 1 15 ? -9.68 9.234 7.387 1 97.44 15 ARG B C 1
ATOM 685 O O . ARG B 1 15 ? -9.016 8.219 7.633 1 97.44 15 ARG B O 1
ATOM 692 N N . ASN B 1 16 ? -10.852 9.219 6.84 1 97.5 16 ASN B N 1
ATOM 693 C CA . ASN B 1 16 ? -11.445 7.957 6.406 1 97.5 16 ASN B CA 1
ATOM 694 C C . ASN B 1 16 ? -10.648 7.324 5.27 1 97.5 16 ASN B C 1
ATOM 696 O O . ASN B 1 16 ? -10.484 6.105 5.227 1 97.5 16 ASN B O 1
ATOM 700 N N . ARG B 1 17 ? -10.203 8.031 4.32 1 97.69 17 ARG B N 1
ATOM 701 C CA . ARG B 1 17 ? -9.422 7.539 3.195 1 97.69 17 ARG B CA 1
ATOM 702 C C . ARG B 1 17 ? -8.117 6.91 3.672 1 97.69 17 ARG B C 1
ATOM 704 O O . ARG B 1 17 ? -7.719 5.848 3.189 1 97.69 17 ARG B O 1
ATOM 711 N N . VAL B 1 18 ? -7.543 7.578 4.672 1 97.38 18 VAL B N 1
ATOM 712 C CA . VAL B 1 18 ? -6.289 7.066 5.215 1 97.38 18 VAL B CA 1
ATOM 713 C C . VAL B 1 18 ? -6.535 5.738 5.926 1 97.38 18 VAL B C 1
ATOM 715 O O . VAL B 1 18 ? -5.727 4.812 5.816 1 97.38 18 VAL B O 1
ATOM 718 N N . LYS B 1 19 ? -7.598 5.695 6.672 1 98.06 19 LYS B N 1
ATOM 719 C CA . LYS B 1 19 ? -7.973 4.461 7.355 1 98.06 19 LYS B CA 1
ATOM 720 C C . LYS B 1 19 ? -8.18 3.322 6.363 1 98.06 19 LYS B C 1
ATOM 722 O O . LYS B 1 19 ? -7.793 2.182 6.633 1 98.06 19 LYS B O 1
ATOM 727 N N . LEU B 1 20 ? -8.789 3.619 5.25 1 98.19 20 LEU B N 1
ATOM 728 C CA . LEU B 1 20 ? -9.031 2.611 4.227 1 98.19 20 LEU B CA 1
ATOM 729 C C . LEU B 1 20 ? -7.719 2.049 3.695 1 98.19 20 LEU B C 1
ATOM 731 O O . LEU B 1 20 ? -7.598 0.839 3.484 1 98.19 20 LEU B O 1
ATOM 735 N N . VAL B 1 21 ? -6.777 2.865 3.482 1 98.06 21 VAL B N 1
ATOM 736 C CA . VAL B 1 21 ? -5.465 2.43 3.02 1 98.06 21 VAL B CA 1
ATOM 737 C C . VAL B 1 21 ? -4.805 1.557 4.086 1 98.06 21 VAL B C 1
ATOM 739 O O . VAL B 1 21 ? -4.223 0.517 3.771 1 98.06 21 VAL B O 1
ATOM 742 N N . SER B 1 22 ? -4.91 2.039 5.305 1 97.31 22 SER B N 1
ATOM 743 C CA . SER B 1 22 ? -4.367 1.271 6.422 1 97.31 22 SER B CA 1
ATOM 744 C C . SER B 1 22 ? -4.988 -0.118 6.492 1 97.31 22 SER B C 1
ATOM 746 O O . SER B 1 22 ? -4.289 -1.106 6.723 1 97.31 22 SER B O 1
ATOM 748 N N . ASP B 1 23 ? -6.262 -0.169 6.367 1 97.94 23 ASP B N 1
ATOM 749 C CA . ASP B 1 23 ? -6.957 -1.451 6.352 1 97.94 23 ASP B CA 1
ATOM 750 C C . ASP B 1 23 ? -6.484 -2.322 5.191 1 97.94 23 ASP B C 1
ATOM 752 O O . ASP B 1 23 ? -6.414 -3.547 5.316 1 97.94 23 ASP B O 1
ATOM 756 N N . GLY B 1 24 ? -6.238 -1.664 4.074 1 97.88 24 GLY B N 1
ATOM 757 C CA . GLY B 1 24 ? -5.711 -2.383 2.928 1 97.88 24 GLY B CA 1
ATOM 758 C C . GLY B 1 24 ? -4.363 -3.027 3.195 1 97.88 24 GLY B C 1
ATOM 759 O O . GLY B 1 24 ? -4.129 -4.176 2.809 1 97.88 24 GLY B O 1
ATOM 760 N N . PHE B 1 25 ? -3.525 -2.381 3.877 1 97.06 25 PHE B N 1
ATOM 761 C CA . PHE B 1 25 ? -2.234 -2.943 4.258 1 97.06 25 PHE B CA 1
ATOM 762 C C . PHE B 1 25 ? -2.416 -4.141 5.18 1 97.06 25 PHE B C 1
ATOM 764 O O . PHE B 1 25 ? -1.732 -5.156 5.031 1 97.06 25 PHE B O 1
ATOM 771 N N . ALA B 1 26 ? -3.283 -3.936 6.172 1 95.44 26 ALA B N 1
ATOM 772 C CA . ALA B 1 26 ? -3.541 -5.027 7.109 1 95.44 26 ALA B CA 1
ATOM 773 C C . ALA B 1 26 ? -4.043 -6.27 6.379 1 95.44 26 ALA B C 1
ATOM 775 O O . ALA B 1 26 ? -3.639 -7.391 6.691 1 95.44 26 ALA B O 1
ATOM 776 N N . ALA B 1 27 ? -4.918 -6.066 5.461 1 96.31 27 ALA B N 1
ATOM 777 C CA . ALA B 1 27 ? -5.453 -7.18 4.68 1 96.31 27 ALA B CA 1
ATOM 778 C C . ALA B 1 27 ? -4.363 -7.824 3.828 1 96.31 27 ALA B C 1
ATOM 780 O O . ALA B 1 27 ? -4.27 -9.055 3.752 1 96.31 27 ALA B O 1
ATOM 781 N N . LEU B 1 28 ? -3.564 -7.02 3.207 1 96.19 28 LEU B N 1
ATOM 782 C CA . LEU B 1 28 ? -2.496 -7.523 2.352 1 96.19 28 LEU B CA 1
ATOM 783 C C . LEU B 1 28 ? -1.515 -8.375 3.152 1 96.19 28 LEU B C 1
ATOM 785 O O . LEU B 1 28 ? -1.061 -9.422 2.678 1 96.19 28 LEU B O 1
ATOM 789 N N . ARG B 1 29 ? -1.248 -7.934 4.359 1 94.56 29 ARG B N 1
ATOM 790 C CA . ARG B 1 29 ? -0.297 -8.641 5.215 1 94.56 29 ARG B CA 1
ATOM 791 C C . ARG B 1 29 ? -0.789 -10.047 5.535 1 94.56 29 ARG B C 1
ATOM 793 O O . ARG B 1 29 ? 0.012 -10.938 5.824 1 94.56 29 ARG B O 1
ATOM 800 N N . LYS B 1 30 ? -2.01 -10.289 5.438 1 93.31 30 LYS B N 1
ATOM 801 C CA . LYS B 1 30 ? -2.574 -11.609 5.723 1 93.31 30 LYS B CA 1
ATOM 802 C C . LYS B 1 30 ? -2.35 -12.57 4.559 1 93.31 30 LYS B C 1
ATOM 804 O O . LYS B 1 30 ? -2.498 -13.781 4.711 1 93.31 30 LYS B O 1
ATOM 809 N N . HIS B 1 31 ? -1.962 -12.055 3.443 1 94.06 31 HIS B N 1
ATOM 810 C CA . HIS B 1 31 ? -1.874 -12.891 2.252 1 94.06 31 HIS B CA 1
ATOM 811 C C . HIS B 1 31 ? -0.426 -13.078 1.813 1 94.06 31 HIS B C 1
ATOM 813 O O . HIS B 1 31 ? -0.158 -13.711 0.79 1 94.06 31 HIS B O 1
ATOM 819 N N . ILE B 1 32 ? 0.462 -12.492 2.447 1 92.75 32 ILE B N 1
ATOM 820 C CA . ILE B 1 32 ? 1.863 -12.672 2.086 1 92.75 32 ILE B CA 1
ATOM 821 C C . ILE B 1 32 ? 2.584 -13.445 3.188 1 92.75 32 ILE B C 1
ATOM 823 O O . ILE B 1 32 ? 2.215 -13.359 4.359 1 92.75 32 ILE B O 1
ATOM 827 N N . PRO B 1 33 ? 3.641 -14.258 2.543 1 83.25 33 PRO B N 1
ATOM 828 C CA . PRO B 1 33 ? 4.355 -15.039 3.553 1 83.25 33 PRO B CA 1
ATOM 829 C C . PRO B 1 33 ? 5.16 -14.164 4.516 1 83.25 33 PRO B C 1
ATOM 831 O O . PRO B 1 33 ? 5.852 -13.242 4.082 1 83.25 33 PRO B O 1
ATOM 834 N N . THR B 1 34 ? 4.559 -13.922 5.609 1 71.75 34 THR B N 1
ATOM 835 C CA . THR B 1 34 ? 5.254 -13.062 6.559 1 71.75 34 THR B CA 1
ATOM 836 C C . THR B 1 34 ? 6.074 -13.891 7.539 1 71.75 34 THR B C 1
ATOM 838 O O . THR B 1 34 ? 5.719 -15.023 7.852 1 71.75 34 THR B O 1
ATOM 841 N N . THR B 1 35 ? 7.426 -13.352 7.516 1 58.72 35 THR B N 1
ATOM 842 C CA . THR B 1 35 ? 8.352 -14.008 8.43 1 58.72 35 THR B CA 1
ATOM 843 C C . THR B 1 35 ? 7.77 -14.07 9.836 1 58.72 35 THR B C 1
ATOM 845 O O . THR B 1 35 ? 6.855 -13.32 10.172 1 58.72 35 THR B O 1
ATOM 848 N N . PRO B 1 36 ? 8.523 -14.453 10.789 1 56.09 36 PRO B N 1
ATOM 849 C CA . PRO B 1 36 ? 8.258 -14.812 12.188 1 56.09 36 PRO B CA 1
ATOM 850 C C . PRO B 1 36 ? 7.418 -13.766 12.914 1 56.09 36 PRO B C 1
ATOM 852 O O . PRO B 1 36 ? 7.434 -12.586 12.539 1 56.09 36 PRO B O 1
ATOM 855 N N . VAL B 1 37 ? 6.562 -14.211 13.781 1 56.12 37 VAL B N 1
ATOM 856 C CA . VAL B 1 37 ? 5.539 -13.773 14.719 1 56.12 37 VAL B CA 1
ATOM 857 C C . VAL B 1 37 ? 5.918 -12.406 15.289 1 56.12 37 VAL B C 1
ATOM 859 O O . VAL B 1 37 ? 5.051 -11.562 15.531 1 56.12 37 VAL B O 1
ATOM 862 N N . ASN B 1 38 ? 7.211 -12.117 15.273 1 54.94 38 ASN B N 1
ATOM 863 C CA . ASN B 1 38 ? 7.52 -11.078 16.25 1 54.94 38 ASN B CA 1
ATOM 864 C C . ASN B 1 38 ? 7.711 -9.719 15.586 1 54.94 38 ASN B C 1
ATOM 866 O O . ASN B 1 38 ? 7.871 -8.703 16.266 1 54.94 38 ASN B O 1
ATOM 870 N N . LYS B 1 39 ? 7.625 -9.711 14.305 1 72.56 39 LYS B N 1
ATOM 871 C CA . LYS B 1 39 ? 7.867 -8.367 13.797 1 72.56 39 LYS B CA 1
ATOM 872 C C . LYS B 1 39 ? 6.887 -8.016 12.68 1 72.56 39 LYS B C 1
ATOM 874 O O . LYS B 1 39 ? 6.77 -8.758 11.695 1 72.56 39 LYS B O 1
ATOM 879 N N . LYS B 1 40 ? 6.023 -7.027 13.094 1 83.25 40 LYS B N 1
ATOM 880 C CA . LYS B 1 40 ? 5.082 -6.508 12.102 1 83.25 40 LYS B CA 1
ATOM 881 C C . LYS B 1 40 ? 5.82 -5.844 10.945 1 83.25 40 LYS B C 1
ATOM 883 O O . LYS B 1 40 ? 6.77 -5.09 11.148 1 83.25 40 LYS B O 1
ATOM 888 N N . LEU B 1 41 ? 5.461 -6.23 9.781 1 90.31 41 LEU B N 1
ATOM 889 C CA . LEU B 1 41 ? 6.055 -5.598 8.602 1 90.31 41 LEU B CA 1
ATOM 890 C C . LEU B 1 41 ? 5.637 -4.137 8.508 1 90.31 41 LEU B C 1
ATOM 892 O O . LEU B 1 41 ? 4.48 -3.795 8.766 1 90.31 41 LEU B O 1
ATOM 896 N N . SER B 1 42 ? 6.605 -3.369 8.133 1 93.56 42 SER B N 1
ATOM 897 C CA . SER B 1 42 ? 6.258 -1.985 7.824 1 93.56 42 SER B CA 1
ATOM 898 C C . SER B 1 42 ? 5.484 -1.889 6.516 1 93.56 42 SER B C 1
ATOM 900 O O . SER B 1 42 ? 5.355 -2.877 5.789 1 93.56 42 SER B O 1
ATOM 902 N N . LYS B 1 43 ? 4.961 -0.638 6.34 1 96.19 43 LYS B N 1
ATOM 903 C CA . LYS B 1 43 ? 4.199 -0.427 5.109 1 96.19 43 LYS B CA 1
ATOM 904 C C . LYS B 1 43 ? 5.074 -0.642 3.879 1 96.19 43 LYS B C 1
ATOM 906 O O . LYS B 1 43 ? 4.656 -1.292 2.918 1 96.19 43 LYS B O 1
ATOM 911 N N . VAL B 1 44 ? 6.258 -0.144 3.936 1 96.44 44 VAL B N 1
ATOM 912 C CA . VAL B 1 44 ? 7.184 -0.301 2.818 1 96.44 44 VAL B CA 1
ATOM 913 C C . VAL B 1 44 ? 7.543 -1.775 2.648 1 96.44 44 VAL B C 1
ATOM 915 O O . VAL B 1 44 ? 7.547 -2.295 1.53 1 96.44 44 VAL B O 1
ATOM 918 N N . GLU B 1 45 ? 7.887 -2.369 3.777 1 94.5 45 GLU B N 1
ATOM 919 C CA . GLU B 1 45 ? 8.242 -3.785 3.729 1 94.5 45 GLU B CA 1
ATOM 920 C C . GLU B 1 45 ? 7.09 -4.629 3.195 1 94.5 45 GLU B C 1
ATOM 922 O O . GLU B 1 45 ? 7.309 -5.605 2.479 1 94.5 45 GLU B O 1
ATOM 927 N N . THR B 1 46 ? 5.863 -4.266 3.592 1 96.19 46 THR B N 1
ATOM 928 C CA . THR B 1 46 ? 4.688 -4.988 3.121 1 96.19 46 THR B CA 1
ATOM 929 C C . THR B 1 46 ? 4.59 -4.93 1.599 1 96.19 46 THR B C 1
ATOM 931 O O . THR B 1 46 ? 4.367 -5.949 0.945 1 96.19 46 THR B O 1
ATOM 934 N N . LEU B 1 47 ? 4.805 -3.811 1.08 1 97.38 47 LEU B N 1
ATOM 935 C CA . LEU B 1 47 ? 4.734 -3.627 -0.365 1 97.38 47 LEU B CA 1
ATOM 936 C C . LEU B 1 47 ? 5.84 -4.406 -1.066 1 97.38 47 LEU B C 1
ATOM 938 O O . LEU B 1 47 ? 5.594 -5.078 -2.072 1 97.38 47 LEU B O 1
ATOM 942 N N . ARG B 1 48 ? 7.02 -4.297 -0.501 1 96 48 ARG B N 1
ATOM 943 C CA . ARG B 1 48 ? 8.156 -5.008 -1.07 1 96 48 ARG B CA 1
ATOM 944 C C . ARG B 1 48 ? 7.938 -6.516 -1.027 1 96 48 ARG B C 1
ATOM 946 O O . ARG B 1 48 ? 8.188 -7.211 -2.014 1 96 48 ARG B O 1
ATOM 953 N N . THR B 1 49 ? 7.48 -6.953 0.131 1 95.25 49 THR B N 1
ATOM 954 C CA . THR B 1 49 ? 7.234 -8.383 0.292 1 95.25 49 THR B CA 1
ATOM 955 C C . THR B 1 49 ? 6.148 -8.859 -0.668 1 95.25 49 THR B C 1
ATOM 957 O O . THR B 1 49 ? 6.246 -9.953 -1.231 1 95.25 49 THR B O 1
ATOM 960 N N . ALA B 1 50 ? 5.137 -8.047 -0.815 1 97.19 50 ALA B N 1
ATOM 961 C CA . ALA B 1 50 ? 4.062 -8.398 -1.738 1 97.19 50 ALA B CA 1
ATOM 962 C C . ALA B 1 50 ? 4.586 -8.555 -3.162 1 97.19 50 ALA B C 1
ATOM 964 O O . ALA B 1 50 ? 4.238 -9.508 -3.859 1 97.19 50 ALA B O 1
ATOM 965 N N . ILE B 1 51 ? 5.391 -7.621 -3.543 1 97.44 51 ILE B N 1
ATOM 966 C CA . ILE B 1 51 ? 5.953 -7.648 -4.891 1 97.44 51 ILE B CA 1
ATOM 967 C C . ILE B 1 51 ? 6.789 -8.914 -5.074 1 97.44 51 ILE B C 1
ATOM 969 O O . ILE B 1 51 ? 6.645 -9.617 -6.078 1 97.44 51 ILE B O 1
ATOM 973 N N . GLU B 1 52 ? 7.605 -9.172 -4.113 1 96.69 52 GLU B N 1
ATOM 974 C CA . GLU B 1 52 ? 8.461 -10.359 -4.184 1 96.69 52 GLU B CA 1
ATOM 975 C C . GLU B 1 52 ? 7.621 -11.633 -4.219 1 96.69 52 GLU B C 1
ATOM 977 O O . GLU B 1 52 ? 7.949 -12.578 -4.945 1 96.69 52 GLU B O 1
ATOM 982 N N . TYR B 1 53 ? 6.676 -11.609 -3.428 1 96.62 53 TYR B N 1
ATOM 983 C CA . TYR B 1 53 ? 5.801 -12.773 -3.359 1 96.62 53 TYR B CA 1
ATOM 984 C C . TYR B 1 53 ? 5.086 -12.992 -4.688 1 96.62 53 TYR B C 1
ATOM 986 O O . TYR B 1 53 ? 4.984 -14.125 -5.164 1 96.62 53 TYR B O 1
ATOM 994 N N . ILE B 1 54 ? 4.566 -11.961 -5.258 1 96.69 54 ILE B N 1
ATOM 995 C CA . ILE B 1 54 ? 3.883 -12.039 -6.543 1 96.69 54 ILE B CA 1
ATOM 996 C C . ILE B 1 54 ? 4.844 -12.562 -7.605 1 96.69 54 ILE B C 1
ATOM 998 O O . ILE B 1 54 ? 4.492 -13.445 -8.391 1 96.69 54 ILE B O 1
ATOM 1002 N N . LYS B 1 55 ? 6.066 -12.016 -7.617 1 96.12 55 LYS B N 1
ATOM 1003 C CA . LYS B 1 55 ? 7.078 -12.477 -8.562 1 96.12 55 LYS B CA 1
ATOM 1004 C C . LYS B 1 55 ? 7.352 -13.969 -8.398 1 96.12 55 LYS B C 1
ATOM 1006 O O . LYS B 1 55 ? 7.5 -14.688 -9.383 1 96.12 55 LYS B O 1
ATOM 1011 N N . HIS B 1 56 ? 7.414 -14.336 -7.172 1 94.88 56 HIS B N 1
ATOM 1012 C CA . HIS B 1 56 ? 7.664 -15.742 -6.859 1 94.88 56 HIS B CA 1
ATOM 1013 C C . HIS B 1 56 ? 6.543 -16.625 -7.387 1 94.88 56 HIS B C 1
ATOM 1015 O O . HIS B 1 56 ? 6.801 -17.656 -8.023 1 94.88 56 HIS B O 1
ATOM 1021 N N . LEU B 1 57 ? 5.312 -16.219 -7.098 1 93.75 57 LEU B N 1
ATOM 1022 C CA . LEU B 1 57 ? 4.164 -16.984 -7.551 1 93.75 57 LEU B CA 1
ATOM 1023 C C . LEU B 1 57 ? 4.133 -17.078 -9.078 1 93.75 57 LEU B C 1
ATOM 1025 O O . LEU B 1 57 ? 3.824 -18.125 -9.633 1 93.75 57 LEU B O 1
ATOM 1029 N N . GLN B 1 58 ? 4.438 -15.953 -9.758 1 93.19 58 GLN B N 1
ATOM 1030 C CA . GLN B 1 58 ? 4.473 -15.914 -11.211 1 93.19 58 GLN B CA 1
ATOM 1031 C C . GLN B 1 58 ? 5.539 -16.844 -11.766 1 93.19 58 GLN B C 1
ATOM 1033 O O . GLN B 1 58 ? 5.32 -17.531 -12.773 1 93.19 58 GLN B O 1
ATOM 1038 N N . ARG B 1 59 ? 6.645 -16.922 -11.109 1 93.81 59 ARG B N 1
ATOM 1039 C CA . ARG B 1 59 ? 7.746 -17.781 -11.539 1 93.81 59 ARG B CA 1
ATOM 1040 C C . ARG B 1 59 ? 7.355 -19.25 -11.453 1 93.81 59 ARG B C 1
ATOM 1042 O O . ARG B 1 59 ? 7.613 -20.031 -12.383 1 93.81 59 ARG B O 1
ATOM 1049 N N . ILE B 1 60 ? 6.742 -19.625 -10.406 1 91 60 ILE B N 1
ATOM 1050 C CA . ILE B 1 60 ? 6.316 -21.016 -10.203 1 91 60 ILE B CA 1
ATOM 1051 C C . ILE B 1 60 ? 5.312 -21.406 -11.281 1 91 60 ILE B C 1
ATOM 1053 O O . ILE B 1 60 ? 5.379 -22.516 -11.828 1 91 60 ILE B O 1
ATOM 1057 N N . LEU B 1 61 ? 4.453 -20.562 -11.578 1 88.25 61 LEU B N 1
ATOM 1058 C CA . LEU B 1 61 ? 3.41 -20.844 -12.562 1 88.25 61 LEU B CA 1
ATOM 1059 C C . LEU B 1 61 ? 3.998 -20.938 -13.969 1 88.25 61 LEU B C 1
ATOM 1061 O O . LEU B 1 61 ? 3.561 -21.781 -14.766 1 88.25 61 LEU B O 1
ATOM 1065 N N . ASN B 1 62 ? 4.906 -20.062 -14.289 1 88.75 62 ASN B N 1
ATOM 1066 C CA . ASN B 1 62 ? 5.535 -20.078 -15.602 1 88.75 62 ASN B CA 1
ATOM 1067 C C . ASN B 1 62 ? 6.398 -21.328 -15.789 1 88.75 62 ASN B C 1
ATOM 1069 O O . ASN B 1 62 ? 6.492 -21.859 -16.906 1 88.75 62 ASN B O 1
ATOM 1073 N N . ASP B 1 63 ? 6.984 -21.75 -14.734 1 84.62 63 ASP B N 1
ATOM 1074 C CA . ASP B 1 63 ? 7.793 -22.969 -14.789 1 84.62 63 ASP B CA 1
ATOM 1075 C C . ASP B 1 63 ? 6.91 -24.219 -14.922 1 84.62 63 ASP B C 1
ATOM 1077 O O . ASP B 1 63 ? 7.305 -25.188 -15.555 1 84.62 63 ASP B O 1
ATOM 1081 N N . SER B 1 64 ? 5.809 -24.172 -14.336 1 76.38 64 SER B N 1
ATOM 1082 C CA . SER B 1 64 ? 4.887 -25.312 -14.422 1 76.38 64 SER B CA 1
ATOM 1083 C C . SER B 1 64 ? 4.277 -25.422 -15.82 1 76.38 64 SER B C 1
ATOM 1085 O O . SER B 1 64 ? 3.914 -26.5 -16.266 1 76.38 64 SER B O 1
ATOM 1087 N N . ASN B 1 65 ? 4.098 -24.344 -16.438 1 68.19 65 ASN B N 1
ATOM 1088 C CA . ASN B 1 65 ? 3.535 -24.375 -17.781 1 68.19 65 ASN B CA 1
ATOM 1089 C C . ASN B 1 65 ? 4.562 -24.844 -18.812 1 68.19 65 ASN B C 1
ATOM 1091 O O . ASN B 1 65 ? 4.203 -25.234 -19.922 1 68.19 65 ASN B O 1
ATOM 1095 N N . ARG B 1 66 ? 5.742 -24.719 -18.547 1 69.62 66 ARG B N 1
ATOM 1096 C CA . ARG B 1 66 ? 6.789 -25.172 -19.453 1 69.62 66 ARG B CA 1
ATOM 1097 C C . ARG B 1 66 ? 6.926 -26.703 -19.391 1 69.62 66 ARG B C 1
ATOM 1099 O O . ARG B 1 66 ? 7.41 -27.312 -20.344 1 69.62 66 ARG B O 1
ATOM 1106 N N . VAL B 1 67 ? 6.383 -27.219 -18.359 1 49.62 67 VAL B N 1
ATOM 1107 C CA . VAL B 1 67 ? 6.441 -28.672 -18.422 1 49.62 67 VAL B CA 1
ATOM 1108 C C . VAL B 1 67 ? 5.156 -29.219 -19.047 1 49.62 67 VAL B C 1
ATOM 1110 O O . VAL B 1 67 ? 4.07 -28.672 -18.812 1 49.62 67 VAL B O 1
#

InterPro domains:
  IPR011598 Myc-type, basic helix-loop-helix (bHLH) domain [PF00010] (9-58)
  IPR011598 Myc-type, basic helix-loop-helix (bHLH) domain [PS50888] (5-57)
  IPR011598 Myc-type, basic helix-loop-helix (bHLH) domain [SM00353] (11-63)
  IPR036638 Helix-loop-helix DNA-binding domain superfamily [G3DSA:4.10.280.10] (5-66)
  IPR036638 Helix-loop-helix DNA-binding domain superfamily [SSF47459] (9-63)
  IPR050283 E-box Binding Transcriptional Regulators [PTHR23349] (10-65)

Radius of gyration: 19.36 Å; Cα contacts (8 Å, |Δi|>4): 68; chains: 2; bounding box: 39×62×38 Å